Protein AF-A0A090RMD3-F1 (afdb_monomer)

Secondary structure (DSSP, 8-state):
--GGGTTSEETTEE-PPPPSS-TTTT--TTT-TTHHHH-SSSTTHHHHHHHHHIIIIITT---TTSTTTT--HHHHHHHHHHTTS-SSHHHHHHHHHHHHSSSSSEETTTEEPTTHHHHHHHHHHHHHHTT----

Foldseek 3Di:
DPPVQAQHQDPNDHHHDPPPDDPPVPDDCVVPVCCCPPPPPCVCSVVVVVVCCCVVFLQCPADVVDPCNVDHLVVVVCCCVVVQLEDCLNQQQSLCCVAPNGRHCQDPPRGGRPPSVVSSVVVCVVCVVVVGHHD

Radius of gyration: 18.71 Å; Cα contacts (8 Å, |Δi|>4): 126; chains: 1; bounding box: 49×32×42 Å

Organism: NCBI:txid990268

Mean predicted aligned error: 5.92 Å

Structure (mmCIF, N/CA/C/O backbone):
data_AF-A0A090RMD3-F1
#
_entry.id   AF-A0A090RMD3-F1
#
loop_
_atom_site.group_PDB
_atom_site.id
_atom_site.type_symbol
_atom_site.label_atom_id
_atom_site.label_alt_id
_atom_site.label_comp_id
_atom_site.label_asym_id
_atom_site.label_entity_id
_atom_site.label_seq_id
_atom_site.pdbx_PDB_ins_code
_atom_site.Cartn_x
_atom_site.Cartn_y
_atom_site.Cartn_z
_atom_site.occupancy
_atom_site.B_iso_or_equiv
_atom_site.auth_seq_id
_atom_site.auth_comp_id
_atom_site.auth_asym_id
_atom_site.auth_atom_id
_atom_site.pdbx_PDB_model_num
ATOM 1 N N . MET A 1 1 ? 18.895 -6.264 -16.241 1.00 61.59 1 MET A N 1
ATOM 2 C CA . MET A 1 1 ? 19.429 -7.526 -15.685 1.00 61.59 1 MET A CA 1
ATOM 3 C C . MET A 1 1 ? 20.683 -7.859 -16.459 1.00 61.59 1 MET A C 1
ATOM 5 O O . MET A 1 1 ? 20.632 -7.788 -17.680 1.00 61.59 1 MET A O 1
ATOM 9 N N . ASP A 1 2 ? 21.781 -8.157 -15.773 1.00 70.50 2 ASP A N 1
ATOM 10 C CA . ASP A 1 2 ? 23.006 -8.617 -16.426 1.00 70.50 2 ASP A CA 1
ATOM 11 C C . ASP A 1 2 ? 22.900 -10.136 -16.676 1.00 70.50 2 ASP A C 1
ATOM 13 O O . ASP A 1 2 ? 22.796 -10.887 -15.698 1.00 70.50 2 ASP A O 1
ATOM 17 N N . PRO A 1 3 ? 22.889 -10.610 -17.937 1.00 76.25 3 PRO A N 1
ATOM 18 C CA . PRO A 1 3 ? 22.785 -12.034 -18.255 1.00 76.25 3 PRO A CA 1
ATOM 19 C C . PRO A 1 3 ? 23.876 -12.891 -17.605 1.00 76.25 3 PRO A C 1
ATOM 21 O O . PRO A 1 3 ? 23.643 -14.070 -17.348 1.00 76.25 3 PRO A O 1
ATOM 24 N N . GLU A 1 4 ? 25.039 -12.310 -17.305 1.00 82.62 4 GLU A N 1
ATOM 25 C CA . GLU A 1 4 ? 26.168 -13.014 -16.687 1.00 82.62 4 GLU A CA 1
ATOM 26 C C . GLU A 1 4 ? 25.905 -13.386 -15.221 1.00 82.62 4 GLU A C 1
ATOM 28 O O . GLU A 1 4 ? 26.551 -14.279 -14.674 1.00 82.62 4 GLU A O 1
ATOM 33 N N . THR A 1 5 ? 24.924 -12.741 -14.584 1.00 83.38 5 THR A N 1
ATOM 34 C CA . THR A 1 5 ? 24.579 -12.985 -13.175 1.00 83.38 5 THR A CA 1
ATOM 35 C C . THR A 1 5 ? 23.533 -14.083 -12.986 1.00 83.38 5 THR A C 1
ATOM 37 O O . THR A 1 5 ? 23.301 -14.507 -11.853 1.00 83.38 5 THR A O 1
ATOM 40 N N . VAL A 1 6 ? 22.922 -14.588 -14.063 1.00 86.75 6 VAL A N 1
ATOM 41 C CA . VAL A 1 6 ? 21.893 -15.637 -13.989 1.00 86.75 6 VAL A CA 1
ATOM 42 C C . VAL A 1 6 ? 22.465 -16.911 -13.357 1.00 86.75 6 VAL A C 1
ATOM 44 O O . VAL A 1 6 ? 23.513 -17.410 -13.755 1.00 86.75 6 VAL A O 1
ATOM 47 N N . GLY A 1 7 ? 21.762 -17.449 -12.360 1.00 85.94 7 GLY A N 1
ATOM 48 C CA . GLY A 1 7 ? 22.179 -18.616 -11.580 1.00 85.94 7 GLY A CA 1
ATOM 49 C C . GLY A 1 7 ? 23.154 -18.308 -10.439 1.00 85.94 7 GLY A C 1
ATOM 50 O O . GLY A 1 7 ? 23.506 -19.218 -9.689 1.00 85.94 7 GLY A O 1
ATOM 51 N N . THR A 1 8 ? 23.578 -17.050 -10.271 1.00 90.94 8 THR A N 1
ATOM 52 C CA . THR A 1 8 ? 24.421 -16.618 -9.145 1.00 90.94 8 THR A CA 1
ATOM 53 C C . THR A 1 8 ? 23.585 -16.021 -8.012 1.00 90.94 8 THR A C 1
ATOM 55 O O . THR A 1 8 ? 22.456 -15.576 -8.222 1.00 90.94 8 THR A O 1
ATOM 58 N N . THR A 1 9 ? 24.137 -15.999 -6.796 1.00 89.06 9 THR A N 1
ATOM 59 C CA . THR A 1 9 ? 23.515 -15.326 -5.649 1.00 89.06 9 THR A CA 1
ATOM 60 C C . THR A 1 9 ? 24.060 -13.909 -5.520 1.00 89.06 9 THR A C 1
ATOM 62 O O . THR A 1 9 ? 25.239 -13.722 -5.222 1.00 89.06 9 THR A O 1
ATOM 65 N N . VAL A 1 10 ? 23.190 -12.913 -5.670 1.00 82.81 10 VAL A N 1
ATOM 66 C CA . VAL A 1 10 ? 23.506 -11.494 -5.475 1.00 82.81 10 VAL A CA 1
ATOM 67 C C . VAL A 1 10 ? 22.667 -10.977 -4.309 1.00 82.81 10 VAL A C 1
ATOM 69 O O . VAL A 1 10 ? 21.448 -11.113 -4.310 1.00 82.81 10 VAL A O 1
ATOM 72 N N . ASN A 1 11 ? 23.310 -10.411 -3.281 1.00 82.19 11 ASN A N 1
ATOM 73 C CA . ASN A 1 11 ? 22.644 -9.911 -2.065 1.00 82.19 11 ASN A CA 1
ATOM 74 C C . ASN A 1 11 ? 21.717 -10.939 -1.382 1.00 82.19 11 ASN A C 1
ATOM 76 O O . ASN A 1 11 ? 20.654 -10.591 -0.878 1.00 82.19 11 ASN A O 1
ATOM 80 N N . GLY A 1 12 ? 22.106 -12.218 -1.384 1.00 82.81 12 GLY A N 1
ATOM 81 C CA . GLY A 1 12 ? 21.310 -13.299 -0.790 1.00 82.81 12 GLY A CA 1
ATOM 82 C C . GLY A 1 12 ? 20.132 -13.780 -1.646 1.00 82.81 12 GLY A C 1
ATOM 83 O O . GLY A 1 12 ? 19.436 -14.701 -1.231 1.00 82.81 12 GLY A O 1
ATOM 84 N N . VAL A 1 13 ? 19.933 -13.218 -2.842 1.00 80.12 13 VAL A N 1
ATOM 85 C CA . VAL A 1 13 ? 18.895 -13.629 -3.796 1.00 80.12 13 VAL A CA 1
ATOM 86 C C . VAL A 1 13 ? 19.543 -14.367 -4.963 1.00 80.12 13 VAL A C 1
ATOM 88 O O . VAL A 1 13 ? 20.498 -13.869 -5.560 1.00 80.12 13 VAL A O 1
ATOM 91 N N . VAL A 1 14 ? 19.039 -15.558 -5.294 1.00 88.62 14 VAL A N 1
ATOM 92 C CA . VAL A 1 14 ? 19.451 -16.279 -6.507 1.00 88.62 14 VAL A CA 1
ATOM 93 C C . VAL A 1 14 ? 18.823 -15.586 -7.711 1.00 88.62 14 VAL A C 1
ATOM 95 O O . VAL A 1 14 ? 17.605 -15.429 -7.775 1.00 88.62 14 VAL A O 1
ATOM 98 N N . VAL A 1 15 ? 19.650 -15.154 -8.658 1.00 84.62 15 VAL A N 1
ATOM 99 C CA . VAL A 1 15 ? 19.181 -14.501 -9.881 1.00 84.62 15 VAL A CA 1
ATOM 100 C C . VAL A 1 15 ? 18.623 -15.567 -10.818 1.00 84.62 15 VAL A C 1
ATOM 102 O O . VAL A 1 15 ? 19.370 -16.356 -11.397 1.00 84.62 15 VAL A O 1
ATOM 105 N N . GLU A 1 16 ? 17.305 -15.599 -10.975 1.00 85.81 16 GLU A N 1
ATOM 106 C CA . GLU A 1 16 ? 16.650 -16.483 -11.936 1.00 85.81 16 GLU A CA 1
ATOM 107 C C . GLU A 1 16 ? 16.686 -15.900 -13.353 1.00 85.81 16 GLU A C 1
ATOM 109 O O . GLU A 1 16 ? 16.715 -14.683 -13.557 1.00 85.81 16 GLU A O 1
ATOM 114 N N . ALA A 1 17 ? 16.684 -16.786 -14.351 1.00 82.75 17 ALA A N 1
ATOM 115 C CA . ALA A 1 17 ? 16.549 -16.367 -15.738 1.00 82.75 17 ALA A CA 1
ATOM 116 C C . ALA A 1 17 ? 15.178 -15.697 -15.942 1.00 82.75 17 ALA A C 1
ATOM 118 O O . ALA A 1 17 ? 14.177 -16.194 -15.416 1.00 82.75 17 ALA A O 1
ATOM 119 N N . PRO A 1 18 ? 15.092 -14.605 -16.723 1.00 77.69 18 PRO A N 1
ATOM 120 C CA . PRO A 1 18 ? 13.799 -14.035 -17.063 1.00 77.69 18 PRO A CA 1
ATOM 121 C C . PRO A 1 18 ? 12.952 -15.062 -17.836 1.00 77.69 18 PRO A C 1
ATOM 123 O O . PRO A 1 18 ? 13.500 -15.900 -18.562 1.00 77.69 18 PRO A O 1
ATOM 126 N N . PRO A 1 19 ? 11.613 -15.006 -17.720 1.00 82.75 19 PRO A N 1
ATOM 127 C CA . PRO A 1 19 ? 10.736 -15.853 -18.518 1.00 82.75 19 PRO A CA 1
ATOM 128 C C . PRO A 1 19 ? 10.985 -15.617 -20.012 1.00 82.75 19 PRO A C 1
ATOM 130 O O . P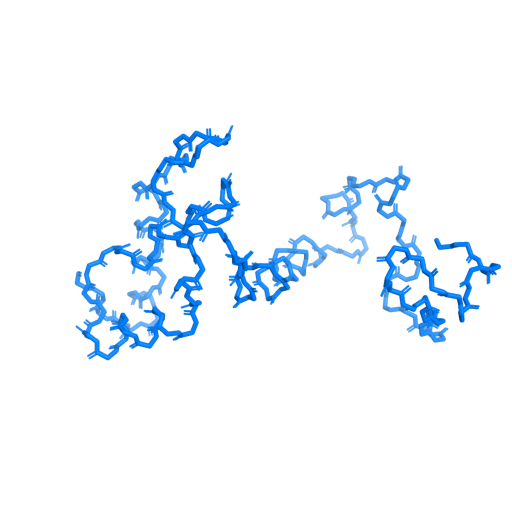RO A 1 19 ? 11.272 -14.497 -20.425 1.00 82.75 19 PRO A O 1
ATOM 133 N N . ALA A 1 20 ? 10.832 -16.666 -20.827 1.00 84.56 20 ALA A N 1
ATOM 134 C CA . ALA A 1 20 ? 11.145 -16.610 -22.260 1.00 84.56 20 ALA A CA 1
ATOM 135 C C . ALA A 1 20 ? 10.366 -15.520 -23.020 1.00 84.56 20 ALA A C 1
ATOM 137 O O . ALA A 1 20 ? 10.884 -14.968 -23.982 1.00 84.56 20 ALA A O 1
ATOM 138 N N . ASN A 1 21 ? 9.145 -15.204 -22.571 1.00 84.31 21 ASN A N 1
ATOM 139 C CA . ASN A 1 21 ? 8.303 -14.136 -23.111 1.00 84.31 21 ASN A CA 1
ATOM 140 C C . ASN A 1 21 ? 7.699 -13.324 -21.950 1.00 84.31 21 ASN A C 1
ATOM 142 O O . ASN A 1 21 ? 6.583 -13.623 -21.513 1.00 84.31 21 ASN A O 1
ATOM 146 N N . PRO A 1 22 ? 8.429 -12.343 -21.390 1.00 84.75 22 PRO A N 1
ATOM 147 C CA . PRO A 1 22 ? 7.879 -11.459 -20.371 1.00 84.75 22 PRO A CA 1
ATOM 148 C C . PRO A 1 22 ? 6.777 -10.586 -20.977 1.00 84.75 22 PRO A C 1
ATOM 150 O O . PRO A 1 22 ? 6.930 -10.077 -22.084 1.00 84.75 22 PRO A O 1
ATOM 153 N N . LEU A 1 23 ? 5.698 -10.354 -20.225 1.00 84.62 23 LEU A N 1
ATOM 154 C CA . LEU A 1 23 ? 4.570 -9.527 -20.677 1.00 84.62 23 LEU A CA 1
ATOM 155 C C . LEU A 1 23 ? 4.988 -8.085 -21.034 1.00 84.62 23 LEU A C 1
ATOM 157 O O . LEU A 1 23 ? 4.388 -7.476 -21.910 1.00 84.62 23 LEU A O 1
ATOM 161 N N . TYR A 1 24 ? 6.036 -7.572 -20.381 1.00 86.75 24 TYR A N 1
ATOM 162 C CA . TYR A 1 24 ? 6.540 -6.201 -20.515 1.00 86.75 24 TYR A CA 1
ATOM 163 C C . TYR A 1 24 ? 8.029 -6.162 -20.881 1.00 86.75 24 TYR A C 1
ATOM 165 O O . TYR A 1 24 ? 8.791 -5.382 -20.314 1.00 86.75 24 TYR A O 1
ATOM 173 N N . ALA A 1 25 ? 8.459 -7.045 -21.787 1.00 84.69 25 ALA A N 1
ATOM 174 C CA . ALA A 1 25 ? 9.871 -7.226 -22.138 1.00 84.69 25 ALA A CA 1
ATOM 175 C C . ALA A 1 25 ? 10.570 -5.940 -22.616 1.00 84.69 25 ALA A C 1
ATOM 177 O O . ALA A 1 25 ? 11.757 -5.757 -22.355 1.00 84.69 25 ALA A O 1
ATOM 178 N N . ASP A 1 26 ? 9.825 -5.048 -23.269 1.00 85.44 26 ASP A N 1
ATOM 179 C CA . ASP A 1 26 ? 10.362 -3.831 -23.885 1.00 85.44 26 ASP A CA 1
ATOM 180 C C . ASP A 1 26 ? 10.408 -2.627 -22.928 1.00 85.44 26 ASP A C 1
ATOM 182 O O . ASP A 1 26 ? 10.844 -1.539 -23.307 1.00 85.44 26 ASP A O 1
ATOM 186 N N . LEU A 1 27 ? 9.952 -2.791 -21.681 1.00 87.81 27 LEU A N 1
ATOM 187 C CA . LEU A 1 27 ? 9.918 -1.710 -20.702 1.00 87.81 27 LEU A CA 1
ATOM 188 C C . LEU A 1 27 ? 11.106 -1.779 -19.751 1.00 87.81 27 LEU A C 1
ATOM 190 O O . LEU A 1 27 ? 11.220 -2.677 -18.918 1.00 87.81 27 LEU A O 1
ATOM 194 N N . ASP A 1 28 ? 11.955 -0.758 -19.829 1.00 88.38 28 ASP A N 1
ATOM 195 C CA . ASP A 1 28 ? 13.085 -0.576 -18.925 1.00 88.38 28 ASP A CA 1
ATOM 196 C C . ASP A 1 28 ? 12.797 0.536 -17.906 1.00 88.38 28 ASP A C 1
ATOM 198 O O . ASP A 1 28 ? 13.074 1.718 -18.132 1.00 88.38 28 ASP A O 1
ATOM 202 N N . PHE A 1 29 ? 12.252 0.147 -16.751 1.00 88.62 29 PHE A N 1
ATOM 203 C CA . PHE A 1 29 ? 12.012 1.070 -15.638 1.00 88.62 29 PHE A CA 1
ATOM 204 C C . PHE A 1 29 ? 13.296 1.543 -14.948 1.00 88.62 29 PHE A C 1
ATOM 206 O O . PHE A 1 29 ? 13.258 2.559 -14.255 1.00 88.62 29 PHE A O 1
ATOM 213 N N . CYS A 1 30 ? 14.422 0.843 -15.123 1.00 87.56 30 CYS A N 1
ATOM 214 C CA . CYS A 1 30 ? 15.702 1.276 -14.568 1.00 87.56 30 CYS A CA 1
ATOM 215 C C . CYS A 1 30 ? 16.240 2.481 -15.345 1.00 87.56 30 CYS A C 1
ATOM 217 O O . CYS A 1 30 ? 16.694 3.450 -14.738 1.00 87.56 30 CYS A O 1
ATOM 219 N N . SER A 1 31 ? 16.154 2.441 -16.675 1.00 92.25 31 SER A N 1
ATOM 220 C CA . SER A 1 31 ? 16.582 3.549 -17.537 1.00 92.25 31 SER A CA 1
ATOM 221 C C . SER A 1 31 ? 15.535 4.662 -17.636 1.00 92.25 31 SER A C 1
ATOM 223 O O . SER A 1 31 ? 15.892 5.834 -17.751 1.00 92.25 31 SER A O 1
ATOM 2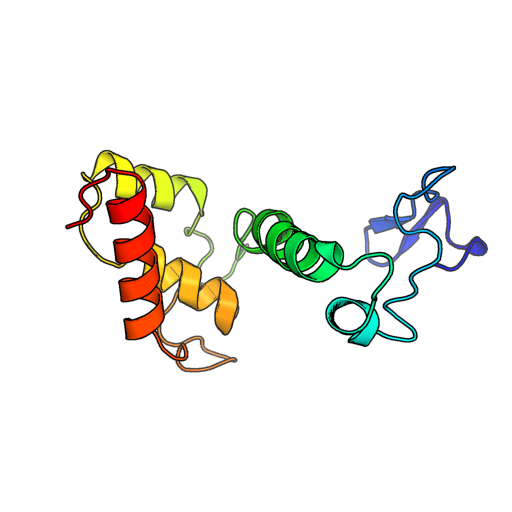25 N N . ASN A 1 32 ? 14.241 4.323 -17.590 1.00 92.12 32 ASN A N 1
ATOM 226 C CA . ASN A 1 32 ? 13.149 5.293 -17.653 1.00 92.12 32 ASN A CA 1
ATOM 227 C C . ASN A 1 32 ? 11.988 4.923 -16.705 1.00 92.12 32 ASN A C 1
ATOM 229 O O . ASN A 1 32 ? 10.967 4.380 -17.139 1.00 92.12 32 ASN A O 1
ATOM 233 N N . PRO A 1 33 ? 12.078 5.274 -15.409 1.00 90.75 33 PRO A N 1
ATOM 234 C CA . PRO A 1 33 ? 11.017 4.981 -14.442 1.00 90.75 33 PRO A CA 1
ATOM 235 C C . PRO A 1 33 ? 9.689 5.688 -14.766 1.00 90.75 33 PRO A C 1
ATOM 237 O O . PRO A 1 33 ? 8.624 5.243 -14.339 1.00 90.75 33 PRO A O 1
ATOM 240 N N . GLY A 1 34 ? 9.723 6.765 -15.561 1.00 92.06 34 GLY A N 1
ATOM 241 C CA . GLY A 1 34 ? 8.536 7.509 -15.984 1.00 92.06 34 GLY A CA 1
ATOM 242 C C . GLY A 1 34 ? 7.592 6.726 -16.903 1.00 92.06 34 GLY A C 1
ATOM 243 O O . GLY A 1 34 ? 6.435 7.125 -17.039 1.00 92.06 34 GLY A O 1
ATOM 244 N N . LEU A 1 35 ? 8.041 5.600 -17.477 1.00 92.25 35 LEU A N 1
ATOM 245 C CA . LEU A 1 35 ? 7.228 4.743 -18.351 1.00 92.25 35 LEU A CA 1
ATOM 246 C C . LEU A 1 35 ? 5.938 4.253 -17.684 1.00 92.25 35 LEU A C 1
ATOM 248 O O . LEU A 1 35 ? 4.939 4.071 -18.374 1.00 92.25 35 LEU A O 1
ATOM 252 N N . ILE A 1 36 ? 5.923 4.115 -16.353 1.00 90.62 36 ILE A N 1
ATOM 253 C CA . ILE A 1 36 ? 4.714 3.767 -15.586 1.00 90.62 36 ILE A CA 1
ATOM 254 C C . ILE A 1 36 ? 3.583 4.779 -15.835 1.00 90.62 36 ILE A C 1
ATOM 256 O O . ILE A 1 36 ? 2.410 4.409 -15.866 1.00 90.62 36 ILE A O 1
ATOM 260 N N . CYS A 1 37 ? 3.929 6.055 -16.018 1.00 90.19 37 CYS A N 1
ATOM 261 C CA . CYS A 1 37 ? 2.974 7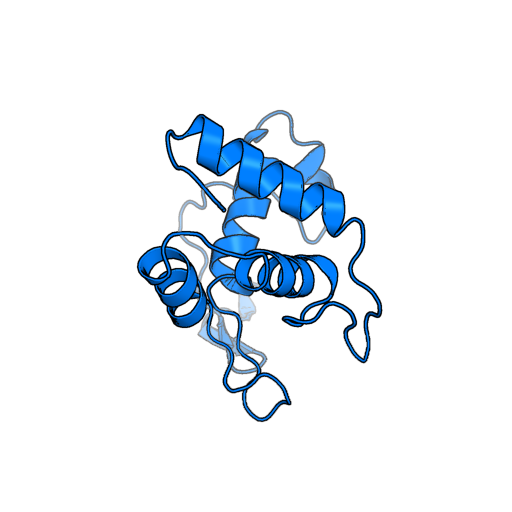.146 -16.192 1.00 90.19 37 CYS A CA 1
ATOM 262 C C . CYS A 1 37 ? 2.754 7.525 -17.660 1.00 90.19 37 CYS A C 1
ATOM 264 O O . CYS A 1 37 ? 1.670 7.996 -17.998 1.00 90.19 37 CYS A O 1
ATOM 266 N N . SER A 1 38 ? 3.777 7.381 -18.508 1.00 91.81 38 SER A N 1
ATOM 267 C CA . SER A 1 38 ? 3.781 7.905 -19.879 1.00 91.81 38 SER A CA 1
ATOM 268 C C . SER A 1 38 ? 3.551 6.861 -20.972 1.00 91.81 38 SER A C 1
ATOM 270 O O . SER A 1 38 ? 3.409 7.243 -22.132 1.00 91.81 38 SER A O 1
ATOM 272 N N . SER A 1 39 ? 3.532 5.562 -20.650 1.00 88.94 39 SER A N 1
ATOM 273 C CA . SER A 1 39 ? 3.303 4.526 -21.661 1.00 88.94 39 SER A CA 1
ATOM 274 C C . SER A 1 39 ? 1.869 4.578 -22.194 1.00 88.94 39 SER A C 1
ATOM 276 O O . SER A 1 39 ? 0.901 4.384 -21.458 1.00 88.94 39 SER A O 1
ATOM 278 N N . GLU A 1 40 ? 1.742 4.807 -23.500 1.00 89.56 40 GLU A N 1
ATOM 279 C CA . GLU A 1 40 ? 0.460 4.785 -24.210 1.00 89.56 40 GLU A CA 1
ATOM 280 C C . GLU A 1 40 ? 0.068 3.379 -24.682 1.00 89.56 40 GLU A C 1
ATOM 282 O O . GLU A 1 40 ? -1.119 3.086 -24.821 1.00 89.56 40 GLU A O 1
ATOM 287 N N . GLU A 1 41 ? 1.053 2.508 -24.902 1.00 89.50 41 GLU A N 1
ATOM 288 C CA . GLU A 1 41 ? 0.840 1.117 -25.316 1.00 89.50 41 GLU A CA 1
ATOM 289 C C . GLU A 1 41 ? 0.477 0.222 -24.126 1.00 89.50 41 GLU A C 1
ATOM 291 O O . GLU A 1 41 ? -0.402 -0.623 -24.253 1.00 89.50 41 GLU A O 1
ATOM 296 N N . ASN A 1 42 ? 1.083 0.464 -22.956 1.00 89.50 42 ASN A N 1
ATOM 297 C CA . ASN A 1 42 ? 0.877 -0.322 -21.735 1.00 89.50 42 ASN A CA 1
ATOM 298 C C . ASN A 1 42 ? 0.285 0.545 -20.608 1.00 89.50 42 ASN A C 1
ATOM 300 O O . ASN A 1 42 ? 0.843 0.676 -19.513 1.00 89.50 42 ASN A O 1
ATOM 304 N N . ARG A 1 43 ? -0.850 1.200 -20.883 1.00 90.94 43 ARG A N 1
ATOM 305 C CA . ARG A 1 43 ? -1.501 2.150 -19.955 1.00 90.94 43 ARG A CA 1
ATOM 306 C C . ARG A 1 43 ? -1.928 1.520 -18.631 1.00 90.94 43 ARG A C 1
ATOM 308 O O . ARG A 1 43 ? -2.154 2.235 -17.652 1.00 90.94 43 ARG A O 1
ATOM 315 N N . GLU A 1 44 ? -2.112 0.207 -18.597 1.00 91.31 44 GLU A N 1
ATOM 316 C CA . GLU A 1 44 ? -2.508 -0.549 -17.415 1.00 91.31 44 GLU A CA 1
ATOM 317 C C . GLU A 1 44 ? -1.397 -0.652 -16.365 1.00 91.31 44 GLU A C 1
ATOM 319 O O . GLU A 1 44 ? -1.690 -0.883 -15.191 1.00 91.31 44 GLU A O 1
ATOM 324 N N . ILE A 1 45 ? -0.140 -0.406 -16.743 1.00 90.88 45 ILE A N 1
ATOM 325 C CA . ILE A 1 45 ? 1.013 -0.525 -15.843 1.00 90.88 45 ILE A CA 1
ATOM 326 C C . ILE A 1 45 ? 0.907 0.401 -14.641 1.00 90.88 45 ILE A C 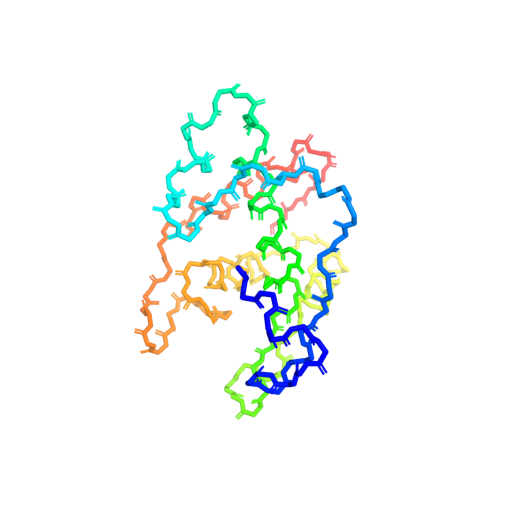1
ATOM 328 O O . ILE A 1 45 ? 1.297 0.008 -13.544 1.00 90.88 45 ILE A O 1
ATOM 332 N N . LYS A 1 46 ? 0.303 1.583 -14.790 1.00 89.88 46 LYS A N 1
ATOM 333 C CA . LYS A 1 46 ? 0.037 2.472 -13.650 1.00 89.88 46 LYS A CA 1
ATOM 334 C C . LYS A 1 46 ? -0.792 1.797 -12.549 1.00 89.88 46 LYS A C 1
ATOM 336 O O . LYS A 1 46 ? -0.599 2.081 -11.372 1.00 89.88 46 LYS A O 1
ATOM 341 N N . TRP A 1 47 ? -1.700 0.894 -12.924 1.00 91.56 47 TRP A N 1
ATOM 342 C CA . TRP A 1 47 ? -2.527 0.133 -11.989 1.00 91.56 47 TRP A CA 1
ATOM 343 C C . TRP A 1 47 ? -1.783 -1.090 -11.461 1.00 91.56 47 TRP A C 1
ATOM 345 O O . TRP A 1 47 ? -1.805 -1.350 -10.259 1.00 91.56 47 TRP A O 1
ATOM 355 N N . ILE A 1 48 ? -1.092 -1.813 -12.347 1.00 92.00 48 ILE A N 1
ATOM 356 C CA . ILE A 1 48 ? -0.331 -3.013 -11.984 1.00 92.00 48 ILE A CA 1
ATOM 357 C C . ILE A 1 48 ? 0.798 -2.670 -11.017 1.00 92.00 48 ILE A C 1
ATOM 359 O O . ILE A 1 48 ? 0.989 -3.400 -10.055 1.00 92.00 48 ILE A O 1
ATOM 363 N N . ALA A 1 49 ? 1.495 -1.548 -11.205 1.00 90.62 49 ALA A N 1
ATOM 364 C CA . ALA A 1 49 ? 2.543 -1.098 -10.293 1.00 90.62 49 ALA A CA 1
ATOM 365 C C . ALA A 1 49 ? 2.003 -0.872 -8.870 1.00 90.62 49 ALA A C 1
ATOM 367 O O . ALA A 1 49 ? 2.608 -1.322 -7.897 1.00 90.62 49 ALA A O 1
ATOM 368 N N . GLY A 1 50 ? 0.834 -0.232 -8.746 1.00 92.25 50 GLY A N 1
ATOM 369 C CA . GLY A 1 50 ? 0.175 -0.025 -7.455 1.00 92.25 50 GLY A CA 1
ATOM 370 C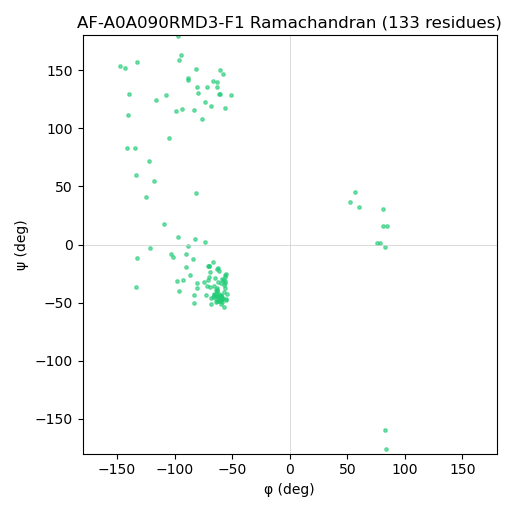 C . GLY A 1 50 ? -0.258 -1.337 -6.797 1.00 92.25 50 GLY A C 1
ATOM 371 O O . GLY A 1 50 ? -0.013 -1.539 -5.608 1.00 92.25 50 GLY A O 1
ATOM 372 N N . LEU A 1 51 ? -0.851 -2.252 -7.571 1.00 94.50 51 LEU A N 1
ATOM 373 C CA . LEU A 1 51 ? -1.253 -3.566 -7.069 1.00 94.50 51 LEU A CA 1
ATOM 374 C C . LEU A 1 51 ? -0.044 -4.417 -6.671 1.00 94.50 51 LEU A C 1
ATOM 376 O O . LEU A 1 51 ? -0.074 -5.050 -5.622 1.00 94.50 51 LEU A O 1
ATOM 380 N N . PHE A 1 52 ? 1.017 -4.403 -7.480 1.00 92.81 52 PHE A N 1
ATOM 381 C CA . PHE A 1 52 ? 2.265 -5.100 -7.202 1.00 92.81 52 PHE A CA 1
ATOM 382 C C . PHE A 1 52 ? 2.848 -4.639 -5.867 1.00 92.81 52 PHE A C 1
ATOM 384 O O . PHE A 1 52 ? 3.018 -5.468 -4.981 1.00 92.81 52 PHE A O 1
ATOM 391 N N . TYR A 1 53 ? 3.033 -3.327 -5.676 1.00 94.56 53 TYR A N 1
ATOM 392 C CA . TYR A 1 53 ? 3.496 -2.768 -4.402 1.00 94.56 53 TYR A CA 1
ATOM 393 C C . TYR A 1 53 ? 2.610 -3.193 -3.220 1.00 94.56 53 TYR A C 1
ATOM 395 O O . TYR A 1 53 ? 3.106 -3.569 -2.156 1.00 94.56 53 TYR A O 1
ATOM 403 N N . TRP A 1 54 ? 1.288 -3.179 -3.407 1.00 96.38 54 TRP A N 1
ATOM 404 C CA . TRP A 1 54 ? 0.355 -3.595 -2.366 1.00 96.38 54 TRP A CA 1
ATOM 405 C C . TRP A 1 54 ? 0.571 -5.051 -1.938 1.00 96.38 54 TRP A C 1
ATOM 407 O O . TRP A 1 54 ? 0.724 -5.327 -0.748 1.00 96.38 54 TRP A O 1
ATOM 417 N N . VAL A 1 55 ? 0.624 -5.984 -2.892 1.00 96.44 55 VAL A N 1
ATOM 418 C CA . VAL A 1 55 ? 0.770 -7.415 -2.583 1.00 96.44 55 VAL A CA 1
ATOM 419 C C . VAL A 1 55 ? 2.186 -7.782 -2.141 1.00 96.44 55 VAL A C 1
ATOM 421 O O . VAL A 1 55 ? 2.339 -8.679 -1.320 1.00 96.44 55 VAL A O 1
ATOM 424 N N . SER A 1 56 ? 3.217 -7.103 -2.654 1.00 94.88 56 SER A N 1
ATOM 425 C CA . SER A 1 56 ? 4.620 -7.454 -2.403 1.00 94.88 56 SER A CA 1
ATOM 426 C C . SER A 1 56 ? 5.226 -6.775 -1.185 1.00 94.88 56 SER A C 1
ATOM 428 O O . SER A 1 56 ? 6.280 -7.214 -0.725 1.00 94.88 56 SER A O 1
ATOM 430 N N . SER A 1 57 ? 4.629 -5.681 -0.705 1.00 94.88 57 SER A N 1
ATOM 431 C CA . SER A 1 57 ? 5.225 -4.853 0.350 1.00 94.88 57 SER A CA 1
ATOM 432 C C . SER A 1 57 ? 4.250 -4.470 1.457 1.00 94.88 57 SER A C 1
ATOM 434 O O . SER A 1 57 ? 4.655 -4.415 2.613 1.00 94.88 57 SER A O 1
ATOM 436 N N . VAL A 1 58 ? 2.975 -4.212 1.144 1.00 97.25 58 VAL A N 1
ATOM 437 C CA . VAL A 1 58 ? 1.989 -3.822 2.169 1.00 97.25 58 VAL A CA 1
ATOM 438 C C . VAL A 1 58 ? 1.413 -5.053 2.865 1.00 97.25 58 VAL A C 1
ATOM 440 O O . VAL A 1 58 ? 1.419 -5.128 4.091 1.00 97.25 58 VAL A O 1
ATOM 443 N N . GLN A 1 59 ? 0.942 -6.044 2.101 1.00 97.38 59 GLN A N 1
ATOM 444 C CA . GLN A 1 59 ? 0.369 -7.273 2.671 1.00 97.38 59 GLN A CA 1
ATOM 445 C C . GLN A 1 59 ? 1.417 -8.176 3.330 1.00 97.38 59 GLN A C 1
ATOM 447 O O . GLN A 1 59 ? 1.110 -8.908 4.267 1.00 97.38 59 GLN A O 1
ATOM 452 N N . THR A 1 60 ? 2.658 -8.101 2.857 1.00 96.50 60 THR A N 1
ATOM 453 C CA . THR A 1 60 ? 3.811 -8.868 3.348 1.00 96.50 60 THR A CA 1
ATOM 454 C C . THR A 1 60 ? 4.667 -8.088 4.345 1.00 96.50 60 THR A C 1
ATOM 456 O O . THR A 1 60 ? 5.738 -8.572 4.723 1.00 96.50 60 THR A O 1
ATOM 459 N N . TYR A 1 61 ? 4.224 -6.891 4.756 1.00 96.62 61 TYR A N 1
ATOM 460 C CA . TYR A 1 61 ? 4.964 -6.051 5.691 1.00 96.62 61 TYR A CA 1
ATOM 461 C C . TYR A 1 61 ? 5.363 -6.850 6.934 1.00 96.62 61 TYR A C 1
ATOM 463 O O . TYR A 1 61 ? 4.533 -7.505 7.570 1.00 96.62 61 TYR A O 1
ATOM 471 N N . ASN A 1 62 ? 6.646 -6.774 7.262 1.00 93.38 62 ASN A N 1
ATOM 472 C CA . ASN A 1 62 ? 7.249 -7.346 8.449 1.00 93.38 62 ASN A CA 1
ATOM 473 C C . ASN A 1 62 ? 8.335 -6.390 8.949 1.00 93.38 62 ASN A C 1
ATOM 475 O O . ASN A 1 62 ? 8.918 -5.633 8.173 1.00 93.38 62 ASN A O 1
ATOM 479 N N . ASP A 1 63 ? 8.578 -6.427 10.251 1.00 92.44 63 ASP A N 1
ATOM 480 C CA . ASP A 1 63 ? 9.614 -5.646 10.922 1.00 92.44 63 ASP A CA 1
ATOM 481 C C . ASP A 1 63 ? 10.379 -6.581 11.864 1.00 92.44 63 ASP A C 1
ATOM 483 O O . ASP A 1 63 ? 10.321 -6.466 13.088 1.00 92.44 63 ASP A O 1
ATOM 487 N N . GLU A 1 64 ? 10.990 -7.620 11.287 1.00 92.50 64 GLU A N 1
ATOM 488 C CA . GLU A 1 64 ? 11.668 -8.670 12.049 1.00 92.50 64 GLU A CA 1
ATOM 489 C C . GLU A 1 64 ? 12.749 -8.079 12.968 1.00 92.50 64 GLU A C 1
ATOM 491 O O . GLU A 1 64 ? 13.718 -7.468 12.523 1.00 92.50 64 GLU A O 1
ATOM 496 N N . GLY A 1 65 ? 12.575 -8.263 14.281 1.00 91.12 65 GLY A N 1
ATOM 497 C CA . GLY A 1 65 ? 13.477 -7.715 15.299 1.00 91.12 65 GLY A CA 1
ATOM 498 C C . GLY A 1 65 ? 13.325 -6.211 15.564 1.00 91.12 65 GLY A C 1
ATOM 499 O O . GLY A 1 65 ? 14.047 -5.681 16.409 1.00 91.12 65 GLY A O 1
ATOM 500 N N . GLY A 1 66 ? 12.396 -5.535 14.886 1.00 92.62 66 GLY A N 1
ATOM 501 C CA . GLY A 1 66 ? 12.088 -4.120 15.069 1.00 92.62 66 GLY A CA 1
ATOM 502 C C . GLY A 1 66 ? 10.891 -3.849 15.997 1.00 92.62 66 GLY A C 1
ATOM 503 O O . GLY A 1 66 ? 10.287 -4.776 16.552 1.00 92.62 66 GLY A O 1
ATOM 504 N N . PRO A 1 67 ? 10.550 -2.565 16.220 1.00 94.19 67 PRO A N 1
ATOM 505 C CA . PRO A 1 67 ? 9.461 -2.148 17.110 1.00 94.19 67 PRO A CA 1
ATOM 506 C C . PRO A 1 67 ? 8.066 -2.632 16.679 1.00 94.19 67 PRO A C 1
ATOM 508 O O . PRO A 1 67 ? 7.167 -2.703 17.517 1.00 94.19 67 PRO A O 1
ATOM 511 N N . TYR A 1 68 ? 7.879 -2.993 15.409 1.00 95.38 68 TYR A N 1
ATOM 512 C CA . TYR A 1 68 ? 6.610 -3.440 14.837 1.00 95.38 68 TYR A CA 1
ATOM 513 C C . TYR A 1 68 ? 6.595 -4.942 14.511 1.00 95.38 68 TYR A C 1
ATOM 515 O O . TYR A 1 68 ? 5.713 -5.398 13.789 1.00 95.38 68 TYR A O 1
ATOM 523 N N . ALA A 1 69 ? 7.516 -5.737 15.073 1.00 95.69 69 ALA A N 1
ATOM 524 C CA . ALA A 1 69 ? 7.631 -7.179 14.808 1.00 95.69 69 ALA A CA 1
ATOM 525 C C . ALA A 1 69 ? 6.339 -7.985 15.060 1.00 95.69 69 ALA A C 1
ATOM 527 O O . ALA A 1 69 ? 6.144 -9.051 14.481 1.00 95.69 69 ALA A O 1
ATOM 528 N N . ALA A 1 70 ? 5.459 -7.496 15.940 1.00 94.88 70 ALA A N 1
ATOM 529 C CA . ALA A 1 70 ? 4.177 -8.133 16.244 1.00 94.88 70 ALA A CA 1
ATOM 530 C C . ALA A 1 70 ? 3.055 -7.772 15.253 1.00 94.88 70 ALA A C 1
ATOM 532 O O . ALA A 1 70 ? 1.988 -8.386 15.287 1.00 94.88 70 ALA A O 1
ATOM 533 N N . TRP A 1 71 ? 3.261 -6.767 14.401 1.00 97.00 71 TRP A N 1
ATOM 534 C CA . TRP A 1 71 ? 2.253 -6.313 13.455 1.00 97.00 71 TRP A CA 1
ATOM 535 C C . TRP A 1 71 ? 2.216 -7.237 12.235 1.00 97.00 71 TRP A C 1
ATOM 537 O O . TRP A 1 71 ? 3.242 -7.519 11.619 1.00 97.00 71 TRP A O 1
ATOM 547 N N . ASN A 1 72 ? 1.023 -7.699 11.859 1.00 97.44 72 ASN A N 1
ATOM 548 C CA . ASN A 1 72 ? 0.822 -8.531 10.676 1.00 97.44 72 ASN A CA 1
ATOM 549 C C . ASN A 1 72 ? -0.459 -8.123 9.941 1.00 97.44 72 ASN A C 1
ATOM 551 O O . ASN A 1 72 ? -1.536 -8.084 10.539 1.00 97.44 72 ASN A O 1
ATOM 555 N N . TYR A 1 73 ? -0.350 -7.896 8.629 1.00 98.19 73 TYR A N 1
ATOM 556 C CA . TYR A 1 73 ? -1.451 -7.394 7.805 1.00 98.19 73 TYR A CA 1
ATOM 557 C C . TYR A 1 73 ? -2.710 -8.264 7.890 1.00 98.19 73 TYR A C 1
ATOM 559 O O . TYR A 1 73 ? -3.810 -7.751 8.087 1.00 98.19 73 TYR A O 1
ATOM 567 N N . HIS A 1 74 ? -2.569 -9.585 7.749 1.00 98.19 74 HIS A N 1
ATOM 568 C CA . HIS A 1 74 ? -3.716 -10.493 7.716 1.00 98.19 74 HIS A CA 1
ATOM 569 C C . HIS A 1 74 ? -4.374 -10.641 9.088 1.00 98.19 74 HIS A C 1
ATOM 571 O O . HIS A 1 74 ? -5.602 -10.718 9.165 1.00 98.19 74 HIS A O 1
ATOM 577 N N . THR A 1 75 ? -3.582 -10.630 10.162 1.00 98.19 75 THR A N 1
ATOM 578 C CA . THR A 1 75 ? -4.099 -10.623 11.535 1.00 98.19 75 THR A CA 1
ATOM 579 C C . THR A 1 75 ? -4.905 -9.356 11.815 1.00 98.19 75 THR A C 1
ATOM 581 O O . THR A 1 75 ? -6.040 -9.453 12.284 1.00 98.19 75 THR A O 1
ATOM 584 N N . GLU A 1 76 ? -4.372 -8.178 11.480 1.00 98.12 76 GLU A N 1
ATOM 585 C CA . GLU A 1 76 ? -5.070 -6.908 11.715 1.00 98.12 76 GLU A CA 1
ATOM 586 C C . GLU A 1 76 ? -6.294 -6.737 10.802 1.00 98.12 76 GLU A C 1
ATOM 588 O O . GLU A 1 76 ? -7.339 -6.280 11.265 1.00 98.12 76 GLU A O 1
ATOM 593 N N . LEU A 1 77 ? -6.229 -7.188 9.542 1.00 98.25 77 LEU A N 1
ATOM 594 C CA . LEU A 1 77 ? -7.392 -7.214 8.651 1.00 98.25 77 LEU A CA 1
ATOM 595 C C . LEU A 1 77 ? -8.499 -8.108 9.218 1.00 98.25 77 LEU A C 1
ATOM 597 O O . LEU A 1 77 ? -9.658 -7.696 9.282 1.00 98.25 77 LEU A O 1
ATOM 601 N N . LYS A 1 78 ? -8.154 -9.329 9.648 1.00 98.31 78 LYS A N 1
ATOM 602 C CA . LYS A 1 78 ? -9.118 -10.252 10.252 1.00 98.31 78 LYS A CA 1
ATOM 603 C C . LYS A 1 78 ? -9.745 -9.644 11.502 1.00 98.31 78 LYS A C 1
ATOM 605 O O . LYS A 1 78 ? -10.958 -9.698 11.645 1.00 98.31 78 LYS A O 1
ATOM 610 N N . LYS A 1 79 ? -8.941 -9.032 12.371 1.00 98.25 79 LYS A N 1
ATOM 611 C CA . LYS A 1 79 ? -9.414 -8.338 13.573 1.00 98.25 79 LYS A CA 1
ATOM 612 C C . LYS A 1 79 ? -10.380 -7.198 13.241 1.00 98.25 79 LYS A C 1
ATOM 614 O O . LYS A 1 79 ? -11.411 -7.090 13.896 1.00 98.25 79 LYS A O 1
ATOM 619 N N . TYR A 1 80 ? -10.092 -6.390 12.219 1.00 98.19 80 TYR A N 1
ATOM 620 C CA . TYR A 1 80 ? -10.993 -5.325 11.767 1.00 98.19 80 TYR A CA 1
ATOM 621 C C . TYR A 1 80 ? -12.332 -5.880 11.256 1.00 98.19 80 TYR A C 1
ATOM 623 O O . TYR A 1 80 ? -13.398 -5.394 11.635 1.00 98.19 80 TYR A O 1
ATOM 631 N N . VAL A 1 81 ? -12.290 -6.935 10.437 1.00 97.75 81 VAL A N 1
ATOM 632 C CA . VAL A 1 81 ? -13.492 -7.572 9.877 1.00 97.75 81 VAL A CA 1
ATOM 633 C C . VAL A 1 81 ? -14.315 -8.279 10.957 1.00 97.75 81 VAL A C 1
ATOM 635 O O . VAL A 1 81 ? -15.509 -8.009 11.083 1.00 97.75 81 VAL A O 1
ATOM 638 N N . ASP A 1 82 ? -13.692 -9.131 11.773 1.00 98.00 82 ASP A N 1
ATOM 639 C CA . ASP A 1 82 ? -14.350 -9.864 12.864 1.00 98.00 82 ASP A CA 1
ATOM 640 C C . ASP A 1 82 ? -14.874 -8.914 13.956 1.00 98.00 82 ASP A C 1
ATOM 642 O O . ASP A 1 82 ? -1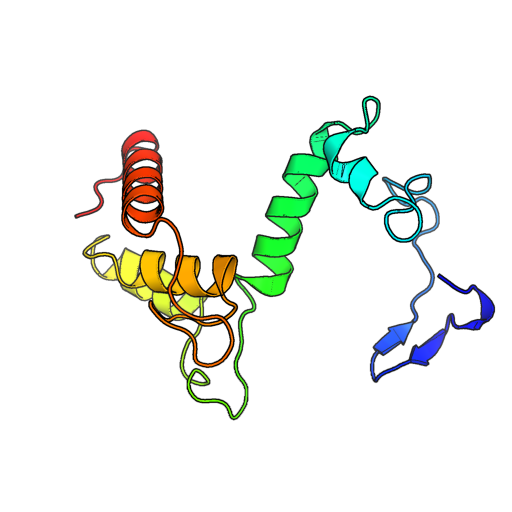5.879 -9.200 14.605 1.00 98.00 82 ASP A O 1
ATOM 646 N N . GLY A 1 83 ? -14.221 -7.761 14.134 1.00 97.06 83 GLY A N 1
ATOM 647 C CA . GLY A 1 83 ? -14.653 -6.675 15.015 1.00 97.06 83 GLY A CA 1
ATOM 648 C C . GLY A 1 83 ? -15.845 -5.871 14.486 1.00 97.06 83 GLY A C 1
ATOM 649 O O . GLY A 1 83 ? -16.269 -4.911 15.129 1.00 97.06 83 GLY A O 1
ATOM 650 N N . GLY A 1 84 ? -16.405 -6.235 13.330 1.00 97.19 84 GLY A N 1
ATOM 651 C CA . GLY A 1 84 ? -17.571 -5.569 12.754 1.00 97.19 84 GLY A CA 1
ATOM 652 C C . GLY A 1 84 ? -17.239 -4.275 12.013 1.00 97.19 84 GLY A C 1
ATOM 653 O O . GLY A 1 84 ? -18.076 -3.378 11.977 1.00 97.19 84 GLY A O 1
ATOM 654 N N . LEU A 1 85 ? -16.039 -4.178 11.424 1.00 97.69 85 LEU A N 1
ATOM 655 C CA . LEU A 1 85 ? -15.580 -3.027 10.634 1.00 97.69 85 LEU A CA 1
ATOM 656 C C . LEU A 1 85 ? -15.537 -1.712 11.433 1.00 97.69 85 LEU A C 1
ATOM 658 O O . LEU A 1 85 ? -15.770 -0.640 10.874 1.00 97.69 85 LEU A O 1
ATOM 662 N N . GLN A 1 86 ? -15.258 -1.807 12.734 1.00 96.12 86 GLN A N 1
ATOM 663 C CA . GLN A 1 86 ? -15.205 -0.676 13.659 1.00 96.12 86 GLN A CA 1
ATOM 664 C C . GLN A 1 86 ? -13.813 -0.042 13.717 1.00 96.12 86 GLN A C 1
ATOM 666 O O . GLN A 1 86 ? -12.808 -0.754 13.745 1.00 96.12 86 GLN A O 1
ATOM 671 N N . GLY A 1 87 ? -13.778 1.286 13.807 1.00 96.25 87 GLY A N 1
ATOM 672 C CA . GLY A 1 87 ? -12.561 2.057 14.044 1.00 96.25 87 GLY A CA 1
ATOM 673 C C . GLY A 1 87 ? -11.751 2.349 12.780 1.00 96.25 87 GLY A C 1
ATOM 674 O O . GLY A 1 87 ? -12.165 2.065 11.651 1.00 96.25 87 GLY A O 1
ATOM 675 N N . THR A 1 88 ? -10.593 2.982 12.969 1.00 97.38 88 THR A N 1
ATOM 676 C CA . THR A 1 88 ? -9.676 3.386 11.885 1.00 97.38 88 THR A CA 1
ATOM 677 C C . THR A 1 88 ? -8.286 2.780 12.019 1.00 97.38 88 THR A C 1
ATOM 679 O O . THR A 1 88 ? -7.468 2.937 11.121 1.00 97.38 88 THR A O 1
ATOM 682 N N . GLU A 1 89 ? -8.019 2.021 13.079 1.00 97.44 89 GLU A N 1
ATOM 683 C CA . GLU A 1 89 ? -6.688 1.531 13.435 1.00 97.44 89 GLU A CA 1
ATOM 684 C C . GLU A 1 89 ? -6.054 0.724 12.297 1.00 97.44 89 GLU A C 1
ATOM 686 O O . GLU A 1 89 ? -4.879 0.903 11.980 1.00 97.44 89 GLU A O 1
ATOM 691 N N . PHE A 1 90 ? -6.845 -0.122 11.626 1.00 98.00 90 PHE A N 1
ATOM 692 C CA . PHE A 1 90 ? -6.369 -0.898 10.483 1.00 98.00 90 PHE A CA 1
ATOM 693 C C . PHE A 1 90 ? -5.966 -0.005 9.301 1.00 98.00 90 PHE A C 1
ATOM 695 O O . PHE A 1 90 ? -4.874 -0.161 8.755 1.00 98.00 90 PHE A O 1
ATOM 702 N N . ILE A 1 91 ? -6.823 0.943 8.904 1.00 98.06 91 ILE A N 1
ATOM 703 C CA . ILE A 1 91 ? -6.526 1.821 7.765 1.00 98.06 91 ILE A CA 1
ATOM 704 C C . ILE A 1 91 ? -5.419 2.827 8.093 1.00 98.06 91 ILE A C 1
ATOM 706 O O . ILE A 1 91 ? -4.639 3.170 7.205 1.00 98.06 91 ILE A O 1
ATOM 710 N N . ASP A 1 92 ? -5.293 3.253 9.346 1.00 98.19 92 ASP A N 1
ATOM 711 C CA . ASP A 1 92 ? -4.238 4.160 9.800 1.00 98.19 92 ASP A CA 1
ATOM 712 C C . ASP A 1 92 ? -2.875 3.468 9.753 1.00 98.19 92 ASP A C 1
ATOM 714 O O . ASP A 1 92 ? -1.937 4.002 9.157 1.00 98.19 92 ASP A O 1
ATOM 718 N N . ALA A 1 93 ? -2.789 2.232 10.253 1.00 98.00 93 ALA A N 1
ATOM 719 C CA . ALA A 1 93 ? -1.582 1.418 10.153 1.00 98.00 93 ALA A CA 1
ATOM 720 C C . ALA A 1 93 ? -1.183 1.164 8.689 1.00 98.00 93 ALA A C 1
ATOM 722 O O . ALA A 1 93 ? -0.040 1.393 8.291 1.00 98.00 93 ALA A O 1
ATOM 723 N N . VAL A 1 94 ? -2.133 0.754 7.844 1.00 98.00 94 VAL A N 1
ATOM 724 C CA . VAL A 1 94 ? -1.872 0.529 6.414 1.00 98.00 94 VAL A CA 1
ATOM 725 C C . VAL A 1 94 ? -1.461 1.827 5.707 1.00 98.00 94 VAL A C 1
ATOM 727 O O . VAL A 1 94 ? -0.565 1.817 4.862 1.00 98.00 94 VAL A O 1
ATOM 730 N N . SER A 1 95 ? -2.056 2.963 6.075 1.00 98.00 95 SER A N 1
ATOM 731 C CA . SER A 1 95 ? -1.673 4.284 5.562 1.00 98.00 95 SER A CA 1
ATOM 732 C C . SER A 1 95 ? -0.245 4.660 5.953 1.00 98.00 95 SER A C 1
ATOM 734 O O . SER A 1 95 ? 0.488 5.199 5.118 1.00 98.00 95 SER A O 1
ATOM 736 N N . GLY A 1 96 ? 0.160 4.335 7.182 1.00 97.56 96 GLY A N 1
ATOM 737 C CA . GLY A 1 96 ? 1.535 4.458 7.651 1.00 97.56 96 GLY A CA 1
ATOM 738 C C . GLY A 1 96 ? 2.506 3.634 6.817 1.00 97.56 96 GLY A C 1
ATOM 739 O O . GLY A 1 96 ? 3.490 4.174 6.310 1.00 97.56 96 GLY A O 1
ATOM 740 N N . ILE A 1 97 ? 2.205 2.357 6.577 1.00 97.31 97 ILE A N 1
ATOM 741 C CA . ILE A 1 97 ? 3.068 1.482 5.771 1.00 97.31 97 ILE A CA 1
ATOM 742 C C . ILE A 1 97 ? 3.234 2.055 4.361 1.00 97.31 97 ILE A C 1
ATOM 744 O O . ILE A 1 97 ? 4.359 2.214 3.890 1.00 97.31 97 ILE A O 1
ATOM 748 N N . VAL A 1 98 ? 2.129 2.446 3.720 1.00 96.69 98 VAL A N 1
ATOM 749 C CA . VAL A 1 98 ? 2.134 2.978 2.349 1.00 96.69 98 VAL A CA 1
ATOM 750 C C . VAL A 1 98 ? 2.894 4.301 2.235 1.00 96.69 98 VAL A C 1
ATOM 752 O O . VAL A 1 98 ? 3.597 4.532 1.255 1.00 96.69 98 VAL A O 1
ATOM 755 N N . ASN A 1 99 ? 2.718 5.218 3.189 1.00 96.25 99 ASN A N 1
ATOM 756 C CA . ASN A 1 99 ? 3.264 6.571 3.072 1.00 96.25 99 ASN A CA 1
ATOM 757 C C . ASN A 1 99 ? 4.647 6.734 3.711 1.00 96.25 99 ASN A C 1
ATOM 759 O O . ASN A 1 99 ? 5.422 7.582 3.270 1.00 96.25 99 ASN A O 1
ATOM 763 N N . ARG A 1 100 ? 4.930 5.968 4.765 1.00 96.06 100 ARG A N 1
ATOM 764 C CA . ARG A 1 100 ? 6.060 6.177 5.676 1.00 96.06 100 ARG A CA 1
ATOM 765 C C . ARG A 1 100 ? 6.851 4.898 5.971 1.00 96.06 100 ARG A C 1
ATOM 767 O O . ARG A 1 100 ? 7.959 5.006 6.488 1.00 96.06 100 ARG A O 1
ATOM 774 N N . GLY A 1 101 ? 6.352 3.717 5.607 1.00 94.75 101 GLY A N 1
ATOM 775 C CA . GLY A 1 101 ? 7.060 2.445 5.786 1.00 94.75 101 GLY A CA 1
ATOM 776 C C . GLY A 1 101 ? 6.968 1.849 7.194 1.00 94.75 101 GLY A C 1
ATOM 777 O O . GLY A 1 101 ? 7.755 0.966 7.520 1.00 94.75 101 GLY A O 1
ATOM 778 N N . CYS A 1 102 ? 6.037 2.309 8.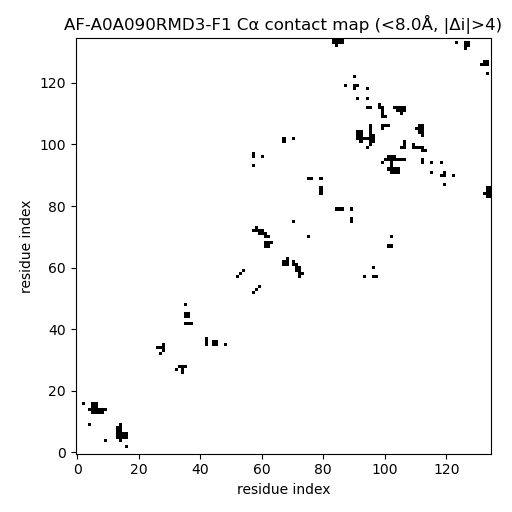033 1.00 96.19 102 CYS A N 1
ATOM 779 C CA . CYS A 1 102 ? 5.751 1.700 9.333 1.00 96.19 102 CYS A CA 1
ATOM 780 C C . CYS A 1 102 ? 4.260 1.836 9.695 1.00 96.19 102 CYS A C 1
ATOM 782 O O . CYS A 1 102 ? 3.624 2.772 9.218 1.00 96.19 102 CYS A O 1
ATOM 784 N N . PRO A 1 103 ? 3.676 0.949 10.518 1.00 97.12 103 PRO A N 1
ATOM 785 C CA . PRO A 1 103 ? 2.243 0.932 10.821 1.00 97.12 103 PRO A CA 1
ATOM 786 C C . PRO A 1 103 ? 1.831 1.950 11.901 1.00 97.12 103 PRO A C 1
ATOM 788 O O . PRO A 1 103 ? 1.068 1.623 12.807 1.00 97.12 103 PRO A O 1
ATOM 791 N N . ASP A 1 104 ? 2.342 3.177 11.819 1.00 96.44 104 ASP A N 1
ATOM 792 C CA . ASP A 1 104 ? 2.153 4.227 12.824 1.00 96.44 104 ASP A CA 1
ATOM 793 C C . ASP A 1 104 ? 1.753 5.557 12.168 1.00 96.44 104 ASP A C 1
ATOM 795 O O . ASP A 1 104 ? 2.052 5.803 10.996 1.00 96.44 104 ASP A O 1
ATOM 799 N N . SER A 1 105 ? 1.108 6.444 12.930 1.00 94.69 105 SER A N 1
ATOM 800 C CA . SER A 1 105 ? 0.774 7.796 12.468 1.00 94.69 105 SER A CA 1
ATOM 801 C C . SER A 1 105 ? 2.012 8.678 12.315 1.00 94.69 105 SER A C 1
ATOM 803 O O . SER A 1 105 ? 1.992 9.623 11.525 1.00 94.69 105 SER A O 1
ATOM 805 N N . THR A 1 106 ? 3.091 8.353 13.034 1.00 96.12 106 THR A N 1
ATOM 806 C CA . THR A 1 106 ? 4.386 9.033 12.936 1.00 96.12 106 THR A CA 1
ATOM 807 C C . THR A 1 106 ? 5.513 8.015 13.013 1.00 96.12 106 THR A C 1
ATOM 809 O O . THR A 1 106 ? 5.779 7.445 14.065 1.00 96.12 106 THR A O 1
ATOM 812 N N . CYS A 1 107 ? 6.219 7.818 11.903 1.00 92.94 107 CYS A N 1
ATOM 813 C CA . CYS A 1 107 ? 7.327 6.871 11.838 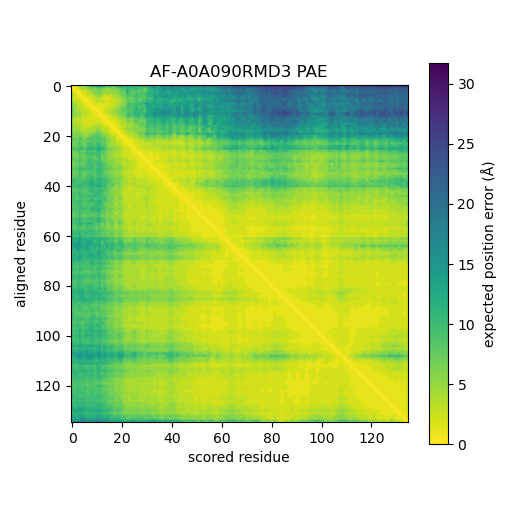1.00 92.94 107 CYS A CA 1
ATOM 814 C C . CYS A 1 107 ? 8.660 7.534 12.237 1.00 92.94 107 CYS A C 1
ATOM 816 O O . CYS A 1 107 ? 8.908 8.673 11.831 1.00 92.94 107 CYS A O 1
ATOM 818 N N . PRO A 1 108 ? 9.574 6.838 12.945 1.00 88.44 108 PRO A N 1
ATOM 819 C CA . PRO A 1 108 ? 10.803 7.439 13.482 1.00 88.44 108 PRO A CA 1
ATOM 820 C C . PRO A 1 108 ? 11.710 8.127 12.452 1.00 88.44 108 PRO A C 1
ATOM 822 O O . PRO A 1 108 ? 12.319 9.150 12.749 1.00 88.44 108 PRO A O 1
ATOM 825 N N . VAL A 1 109 ? 11.814 7.563 11.244 1.00 87.88 109 VAL A N 1
ATOM 826 C CA . VAL A 1 109 ? 12.703 8.071 10.181 1.00 87.88 109 VAL A CA 1
ATOM 827 C C . VAL A 1 109 ? 11.953 8.969 9.203 1.00 87.88 109 VAL A C 1
ATOM 829 O O . VAL A 1 109 ? 12.479 9.976 8.736 1.00 87.88 109 VAL A O 1
ATOM 832 N N . SER A 1 110 ? 10.725 8.591 8.865 1.00 93.25 110 SER A N 1
ATOM 833 C CA . SER A 1 110 ? 9.972 9.174 7.759 1.00 93.25 110 SER A CA 1
ATOM 834 C C . SER A 1 110 ? 8.920 10.187 8.208 1.00 93.25 110 SER A C 1
ATOM 836 O O . SER A 1 110 ? 8.439 10.923 7.356 1.00 93.25 110 SER A O 1
ATOM 838 N N . GLY A 1 111 ? 8.602 10.306 9.500 1.00 95.06 111 GLY A N 1
ATOM 839 C CA . GLY A 1 111 ? 7.718 11.342 10.047 1.00 95.06 111 GLY A CA 1
ATOM 840 C C . GLY A 1 111 ? 6.219 11.044 9.927 1.00 95.06 111 GLY A C 1
ATOM 841 O O . GLY A 1 111 ? 5.807 9.892 9.804 1.00 95.06 111 GLY A O 1
ATOM 842 N N . GLU A 1 112 ? 5.403 12.100 10.005 1.00 97.44 112 GLU A N 1
ATOM 843 C CA . GLU A 1 112 ? 3.935 12.028 10.112 1.00 97.44 112 GLU A CA 1
ATOM 844 C C . GLU A 1 112 ? 3.255 11.578 8.818 1.00 97.44 112 GLU A C 1
ATOM 846 O O . GLU A 1 112 ? 3.554 12.087 7.738 1.00 97.44 112 GLU A O 1
ATOM 851 N N . VAL A 1 113 ? 2.287 10.672 8.894 1.00 97.44 113 VAL A N 1
ATOM 852 C CA . VAL A 1 113 ? 1.524 10.224 7.722 1.00 97.44 113 VAL A CA 1
ATOM 853 C C . VAL A 1 113 ? 0.769 11.389 7.079 1.00 97.44 113 VAL A C 1
ATOM 855 O O . VAL A 1 113 ? 0.040 12.134 7.725 1.00 97.44 113 VAL A O 1
ATOM 858 N N . HIS A 1 114 ? 0.924 11.538 5.765 1.00 96.88 114 HIS A N 1
ATOM 859 C CA . HIS A 1 114 ? 0.246 12.577 4.998 1.00 96.88 114 HIS A CA 1
ATOM 860 C C . HIS A 1 114 ? -1.206 12.193 4.671 1.00 96.88 114 HIS A C 1
ATOM 862 O O . HIS A 1 114 ? -1.464 11.086 4.178 1.00 96.88 114 HIS A O 1
ATOM 868 N N . ALA A 1 115 ? -2.123 13.154 4.846 1.00 96.94 115 ALA A N 1
ATOM 869 C CA . ALA A 1 115 ? -3.538 13.065 4.470 1.00 96.94 115 ALA A CA 1
ATOM 870 C C . ALA A 1 115 ? -4.282 11.872 5.108 1.00 96.94 115 ALA A C 1
ATOM 872 O O . ALA A 1 115 ? -4.994 11.125 4.435 1.00 96.94 115 ALA A O 1
ATOM 873 N N . VAL A 1 116 ? -4.072 11.650 6.414 1.00 96.81 116 VAL A N 1
ATOM 874 C CA . VAL A 1 116 ? -4.691 10.540 7.167 1.00 96.81 116 VAL A CA 1
ATOM 875 C C . VAL A 1 116 ? -6.214 10.568 7.038 1.00 96.81 116 VAL A C 1
ATOM 877 O O . VAL A 1 116 ? -6.822 9.549 6.716 1.00 96.81 116 VAL A O 1
ATOM 880 N N . LYS A 1 117 ? -6.835 11.740 7.210 1.00 97.56 117 LYS A N 1
ATOM 881 C CA . LYS A 1 117 ? -8.295 11.870 7.174 1.00 97.56 117 LYS A CA 1
ATOM 882 C C . LYS A 1 117 ? -8.870 11.492 5.811 1.00 97.56 117 LYS A C 1
ATOM 884 O O . LYS A 1 117 ? -9.837 10.743 5.734 1.00 97.56 117 LYS A O 1
ATOM 889 N N . GLU A 1 118 ? -8.250 11.958 4.734 1.00 98.31 118 GLU A N 1
ATOM 890 C CA . GLU A 1 118 ? -8.675 11.666 3.369 1.00 98.31 118 GLU A CA 1
ATOM 891 C C . GLU A 1 118 ? -8.513 10.178 3.038 1.00 98.31 118 GLU A C 1
ATOM 893 O O . GLU A 1 118 ? -9.337 9.605 2.326 1.00 98.31 118 GLU A O 1
ATOM 898 N N . ARG A 1 119 ? -7.473 9.520 3.561 1.00 97.88 119 ARG A N 1
ATOM 899 C CA . ARG A 1 119 ? -7.288 8.069 3.404 1.00 97.88 119 ARG A CA 1
ATOM 900 C C . ARG A 1 119 ? -8.378 7.282 4.129 1.00 97.88 119 ARG A C 1
ATOM 902 O O . ARG A 1 119 ? -8.957 6.378 3.527 1.00 97.88 119 ARG A O 1
ATOM 909 N N . GLN A 1 120 ? -8.699 7.658 5.368 1.00 97.81 120 GLN A N 1
ATOM 910 C CA . GLN A 1 120 ? -9.808 7.075 6.129 1.00 97.81 120 GLN A CA 1
ATOM 911 C C . GLN A 1 120 ? -11.143 7.250 5.392 1.00 97.81 120 GLN A C 1
ATOM 913 O O . GLN A 1 120 ? -11.898 6.290 5.242 1.00 97.81 120 GLN A O 1
ATOM 918 N N . ASP A 1 121 ? -11.416 8.455 4.888 1.00 98.19 121 ASP A N 1
ATOM 919 C CA . ASP A 1 121 ? -12.672 8.770 4.204 1.00 98.19 121 ASP A CA 1
ATOM 920 C C . ASP A 1 121 ? -12.826 7.992 2.899 1.00 98.19 121 ASP A C 1
ATOM 922 O O . ASP A 1 121 ? -13.883 7.413 2.650 1.00 98.19 121 ASP A O 1
ATOM 926 N N . ASN A 1 122 ? -11.761 7.897 2.101 1.00 98.00 122 ASN A N 1
ATOM 927 C CA . ASN A 1 122 ? -11.769 7.095 0.880 1.00 98.00 122 ASN A CA 1
ATOM 928 C C . ASN A 1 122 ? -11.949 5.600 1.175 1.00 98.00 122 ASN A C 1
ATOM 930 O O . ASN A 1 122 ? -12.687 4.920 0.463 1.00 98.00 122 ASN A O 1
ATOM 934 N N . PHE A 1 123 ? -11.325 5.084 2.237 1.00 97.56 123 PHE A N 1
ATOM 935 C CA . PHE A 1 123 ? -11.509 3.695 2.654 1.00 97.56 123 PHE A CA 1
ATOM 936 C C . PHE A 1 123 ? -12.962 3.412 3.049 1.00 97.56 123 PHE A C 1
ATOM 938 O O . PHE A 1 123 ? -13.567 2.468 2.535 1.00 97.56 123 PHE A O 1
ATOM 945 N N . LYS A 1 124 ? -13.561 4.270 3.888 1.00 97.62 124 LYS A N 1
ATOM 946 C CA . LYS A 1 124 ? -14.975 4.148 4.273 1.00 97.62 124 LYS A CA 1
ATOM 947 C C . LYS A 1 124 ? -15.899 4.250 3.059 1.00 97.62 124 LYS A C 1
ATOM 949 O O . LYS A 1 124 ? -16.794 3.419 2.919 1.00 97.62 124 LYS A O 1
ATOM 954 N N . LEU A 1 125 ? -15.647 5.200 2.157 1.00 98.12 125 LEU A N 1
ATOM 955 C CA . LEU A 1 125 ? -16.425 5.383 0.932 1.00 98.12 125 LEU A CA 1
ATOM 956 C C . LEU A 1 125 ? -16.421 4.126 0.054 1.00 98.12 125 LEU A C 1
ATOM 958 O O . LEU A 1 125 ? -17.478 3.702 -0.413 1.00 98.12 125 LEU A O 1
ATOM 962 N N . VAL A 1 126 ? -15.256 3.508 -0.165 1.00 97.81 126 VAL A N 1
ATOM 963 C CA . VAL A 1 126 ? -15.150 2.287 -0.979 1.00 97.81 126 VAL A CA 1
ATOM 964 C C . VAL A 1 126 ? -15.912 1.132 -0.331 1.00 97.81 126 VAL A C 1
ATOM 966 O O . VAL A 1 126 ? -16.700 0.477 -1.011 1.00 97.81 126 VAL A O 1
ATOM 969 N N . LEU A 1 127 ? -15.748 0.906 0.976 1.00 97.81 127 LEU A N 1
ATOM 970 C CA . LEU A 1 127 ? -16.477 -0.152 1.685 1.00 97.81 127 LEU A CA 1
ATOM 971 C C . LEU A 1 127 ? -17.997 0.051 1.608 1.00 97.81 127 LEU A C 1
ATOM 973 O O . LEU A 1 127 ? -18.724 -0.890 1.294 1.00 97.81 127 LEU A O 1
ATOM 977 N N . GLN A 1 128 ? -18.472 1.281 1.816 1.00 98.19 128 GLN A N 1
ATOM 978 C CA . GLN A 1 128 ? -19.890 1.634 1.678 1.00 98.19 128 GLN A CA 1
ATOM 979 C C . GLN A 1 128 ? -20.405 1.408 0.256 1.00 98.19 128 GLN A C 1
ATOM 981 O O . GLN A 1 128 ? -21.481 0.844 0.065 1.00 98.19 128 GLN A O 1
ATOM 986 N N . THR A 1 129 ? -19.616 1.788 -0.749 1.00 98.38 129 THR A N 1
ATOM 987 C CA . THR A 1 129 ? -19.956 1.585 -2.166 1.00 98.38 129 THR A CA 1
ATOM 988 C C . THR A 1 129 ? -20.077 0.099 -2.514 1.00 98.38 129 THR A C 1
ATOM 990 O O . THR A 1 129 ? -20.909 -0.279 -3.335 1.00 98.38 129 THR A O 1
ATOM 993 N N . LEU A 1 130 ? -19.294 -0.758 -1.854 1.00 97.69 130 LEU A N 1
ATOM 994 C CA . LEU A 1 130 ? -19.359 -2.216 -1.986 1.00 97.69 130 LEU A CA 1
ATOM 995 C C . LEU A 1 130 ? -20.467 -2.867 -1.132 1.00 97.69 130 LEU A C 1
ATOM 997 O O . LEU A 1 130 ? -20.574 -4.091 -1.107 1.00 97.69 130 LEU A O 1
ATOM 1001 N N . GLY A 1 131 ? -21.303 -2.076 -0.451 1.00 97.69 131 GLY A N 1
ATOM 1002 C CA . GLY A 1 131 ? -22.433 -2.564 0.346 1.00 97.69 131 GLY A CA 1
ATOM 1003 C C . GLY A 1 131 ? -22.076 -2.993 1.771 1.00 97.69 131 GLY A C 1
ATOM 1004 O O . GLY A 1 131 ? -22.865 -3.684 2.415 1.00 97.69 131 GLY A O 1
ATOM 1005 N N . LEU A 1 132 ? -20.904 -2.603 2.273 1.00 97.56 132 LEU A N 1
ATOM 1006 C CA . LEU A 1 132 ? -20.490 -2.825 3.659 1.00 97.56 132 LEU A CA 1
ATOM 1007 C C . LEU A 1 132 ? -20.821 -1.603 4.527 1.00 97.56 132 LEU A C 1
ATOM 1009 O O . LEU A 1 132 ? -21.048 -0.505 4.026 1.00 97.56 132 LEU A O 1
ATOM 1013 N N . ASN A 1 133 ? -20.829 -1.780 5.847 1.00 96.06 133 ASN A N 1
ATOM 1014 C CA . ASN A 1 133 ? -21.177 -0.720 6.796 1.00 96.06 133 ASN A CA 1
ATOM 1015 C C . ASN A 1 133 ? -20.032 -0.463 7.797 1.00 96.06 133 ASN A C 1
ATOM 1017 O O . ASN A 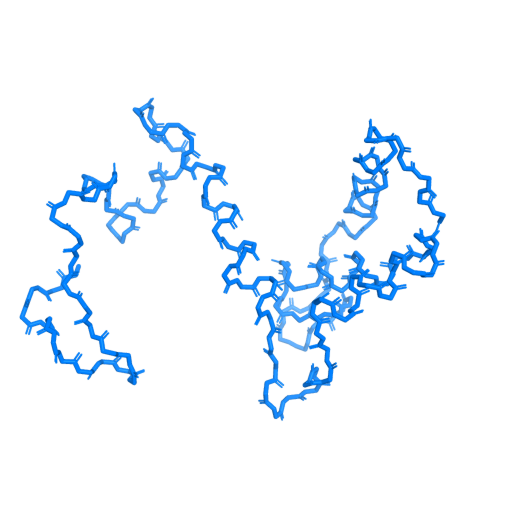1 133 ? -20.152 -0.861 8.957 1.00 96.06 133 ASN A O 1
ATOM 1021 N N . PRO A 1 134 ? -18.912 0.156 7.373 1.00 95.38 134 PRO A N 1
ATOM 1022 C CA . PRO A 1 134 ? -17.818 0.493 8.284 1.00 95.38 134 PRO A CA 1
ATOM 1023 C C . PRO A 1 134 ? -18.287 1.499 9.341 1.00 95.38 134 PRO A C 1
ATOM 1025 O O . PRO A 1 134 ? -18.978 2.462 9.001 1.00 95.38 134 PRO A O 1
ATOM 1028 N N . GLN A 1 135 ? -17.920 1.268 10.602 1.00 89.50 135 GLN A N 1
ATOM 1029 C CA . GLN A 1 135 ? -18.284 2.110 11.748 1.00 89.50 135 GLN A CA 1
ATOM 1030 C C . GLN A 1 135 ? -17.087 2.967 12.173 1.00 89.50 135 GLN A C 1
ATOM 1032 O O . GLN A 1 135 ? -16.095 2.408 12.680 1.00 89.50 135 GLN A O 1
#

Sequence (135 aa):
MDPETVGTTVNGVVVEAPPANPLYADLDFCSNPGLICSSEENREIKWIAGLFYWVSSVQTYNDEGGPYAAWNYHTELKKYVDGGLQGTEFIDAVSGIVNRGCPDSTCPVSGEVHAVKERQDNFKLVLQTLGLNPQ

Solvent-accessible surface area (backbone atoms only — not comparable to full-atom values): 8103 Å² total; per-residue (Å²): 134,66,79,88,47,50,78,37,73,57,96,88,40,71,33,71,76,77,67,96,76,51,96,61,71,89,63,54,53,88,85,40,60,62,46,50,80,66,36,80,90,55,58,62,41,50,54,50,54,54,50,49,48,42,63,69,47,56,57,61,42,71,32,84,93,47,100,49,48,87,54,43,48,66,62,47,51,49,50,34,56,78,61,59,34,49,68,54,67,63,61,46,20,52,47,6,38,77,71,42,70,33,67,34,67,59,28,97,88,61,37,67,46,78,61,58,67,61,51,51,51,53,52,48,49,52,42,42,74,74,74,44,74,67,80

pLDDT: mean 92.67, std 6.18, range [61.59, 98.38]